Protein AF-A0A7R9PRY3-F1 (afdb_monomer)

Secondary structure (DSSP, 8-state):
-HHHHHHHHHHHHHHHHHHHHH-----SSHHHHHHHHHHHHHHHHHHHHHHHHHHHHHHHHHHHHHSTTSS-GGGHHHHHHHHHHHHHHHHHHHHHHHHHHHHHHHHHHHHHHT-

Radius of gyration: 18.92 Å; Cα contacts (8 Å, |Δi|>4): 71; chains: 1; bounding box: 45×16×59 Å

InterPro domains:
  IPR051336 Rho GTPase-activating Guanine Nucleotide Exchange Factors [PTHR22826] (2-114)

Nearest PDB structures (foldseek):
  3uun-assembly3_B  TM=9.173E-01  e=3.107E-03  Homo sapiens
  1s35-assembly1_A  TM=8.195E-01  e=9.743E-03  Homo sapiens
  3edv-assembly1_A  TM=8.671E-01  e=1.429E-01  Homo sapiens
  2b5u-assembly2_C  TM=3.749E-01  e=1.183E+00  Escherichia coli
  7nsu-assembly1_D  TM=3.381E-01  e=4.663E+00  Escherichia coli

pLDDT: mean 93.91, std 9.51, range [55.0, 98.81]

Mean predicted aligned error: 4.12 Å

Foldseek 3Di:
DLVVLLVVLVVVLVVLVVVLVVLDDQDQALVVLVVSLVVLVVSVVVLVVSLVSLVVSLVVLVVQLVDPPDPDNVPSVVSNVVSVVSSVVSVVSSVVSNVSSVVSSVVNVVVVVVD

Organism: Timema genevievae (NCBI:txid629358)

Structure (mmCIF, N/CA/C/O backbone):
data_AF-A0A7R9PRY3-F1
#
_entry.id   AF-A0A7R9PRY3-F1
#
loop_
_atom_site.group_PDB
_atom_site.id
_atom_site.type_symbol
_atom_site.label_atom_id
_atom_site.label_alt_id
_atom_site.label_comp_id
_atom_site.label_asym_id
_atom_site.label_entity_id
_atom_site.label_seq_id
_atom_site.pdbx_PDB_ins_code
_atom_site.Cartn_x
_atom_site.Cartn_y
_atom_site.Cartn_z
_atom_site.occupancy
_atom_site.B_iso_or_equiv
_atom_site.auth_seq_id
_atom_site.auth_comp_id
_atom_site.auth_asym_id
_atom_site.auth_atom_id
_atom_site.pdbx_PDB_model_num
ATOM 1 N N . MET A 1 1 ? 12.110 8.816 -18.225 1.00 80.81 1 MET A N 1
ATOM 2 C CA . MET A 1 1 ? 13.146 7.877 -18.742 1.00 80.81 1 MET A CA 1
ATOM 3 C C . MET A 1 1 ? 13.167 6.753 -17.744 1.00 80.81 1 MET A C 1
ATOM 5 O O . MET A 1 1 ? 13.323 7.074 -16.576 1.00 80.81 1 MET A O 1
ATOM 9 N N . PHE A 1 2 ? 13.046 5.497 -18.187 1.00 90.19 2 PHE A N 1
ATOM 10 C CA . PHE A 1 2 ? 12.852 4.326 -17.319 1.00 90.19 2 PHE A CA 1
ATOM 11 C C . PHE A 1 2 ? 13.677 4.353 -16.020 1.00 90.19 2 PHE A C 1
ATOM 13 O O . PHE A 1 2 ? 13.136 4.139 -14.945 1.00 90.19 2 PHE A O 1
ATOM 20 N N . GLU A 1 3 ? 14.969 4.690 -16.106 1.00 91.62 3 GLU A N 1
ATOM 21 C CA . GLU A 1 3 ? 15.857 4.785 -14.940 1.00 91.62 3 GLU A CA 1
ATOM 22 C C . GLU A 1 3 ? 15.407 5.802 -13.885 1.00 91.62 3 GLU A C 1
ATOM 24 O O . GLU A 1 3 ? 15.478 5.532 -12.689 1.00 91.62 3 GLU A O 1
ATOM 29 N N . GLN A 1 4 ? 14.992 6.988 -14.327 1.00 93.75 4 GLN A N 1
ATOM 30 C CA . GLN A 1 4 ? 14.534 8.049 -13.436 1.00 93.75 4 GLN A CA 1
ATOM 31 C C . GLN A 1 4 ? 13.199 7.659 -12.804 1.00 93.75 4 GLN A C 1
ATOM 33 O O . GLN A 1 4 ? 13.050 7.751 -11.591 1.00 93.75 4 GLN A O 1
ATOM 38 N N . ASP A 1 5 ? 12.278 7.144 -13.620 1.00 96.19 5 ASP A N 1
ATOM 39 C CA . ASP A 1 5 ? 10.949 6.731 -13.171 1.00 96.19 5 ASP A CA 1
ATOM 40 C C . ASP A 1 5 ? 11.051 5.577 -12.151 1.00 96.19 5 ASP A C 1
ATOM 42 O O . ASP A 1 5 ? 10.346 5.571 -11.142 1.00 96.19 5 ASP A O 1
ATOM 46 N N . PHE A 1 6 ? 11.996 4.649 -12.357 1.00 96.56 6 PHE A N 1
ATOM 47 C CA . PHE A 1 6 ? 12.323 3.587 -11.404 1.00 96.56 6 PHE A CA 1
ATOM 48 C C . PHE A 1 6 ? 12.832 4.147 -10.072 1.00 96.56 6 PHE A C 1
ATOM 50 O O . PHE A 1 6 ? 12.320 3.765 -9.024 1.00 96.56 6 PHE A O 1
ATOM 57 N N . LYS A 1 7 ? 13.820 5.051 -10.097 1.00 97.38 7 LYS A N 1
ATOM 58 C CA . LYS A 1 7 ? 14.396 5.634 -8.871 1.00 97.38 7 LYS A CA 1
ATOM 59 C C . LYS A 1 7 ? 13.360 6.412 -8.067 1.00 97.38 7 LYS A C 1
ATOM 61 O O . LYS A 1 7 ? 13.332 6.306 -6.842 1.00 97.38 7 LYS A O 1
ATOM 66 N N . ASP A 1 8 ? 12.500 7.157 -8.754 1.00 98.25 8 ASP A N 1
ATOM 67 C CA . ASP A 1 8 ? 11.432 7.920 -8.116 1.00 98.25 8 ASP A CA 1
ATOM 68 C C . ASP A 1 8 ? 10.412 6.980 -7.449 1.00 98.25 8 ASP A C 1
ATOM 70 O O . ASP A 1 8 ? 10.041 7.191 -6.294 1.00 98.25 8 ASP A O 1
ATOM 74 N N . LEU A 1 9 ? 10.002 5.902 -8.128 1.00 98.50 9 LEU A N 1
ATOM 75 C CA . LEU A 1 9 ? 9.103 4.891 -7.561 1.00 98.50 9 LEU A CA 1
ATOM 76 C C . LEU A 1 9 ? 9.727 4.108 -6.402 1.00 98.50 9 LEU A C 1
ATOM 78 O O . LEU A 1 9 ? 9.057 3.889 -5.397 1.00 98.50 9 LEU A O 1
ATOM 82 N N . GLN A 1 10 ? 10.996 3.713 -6.515 1.00 98.50 10 GLN A N 1
ATOM 83 C CA . GLN A 1 10 ? 11.715 3.003 -5.456 1.00 98.50 10 GLN A CA 1
ATOM 84 C C . GLN A 1 10 ? 11.758 3.848 -4.174 1.00 98.50 10 GLN A C 1
ATOM 86 O O . GLN A 1 10 ? 11.362 3.377 -3.110 1.00 98.50 10 GLN A O 1
ATOM 91 N N . SER A 1 11 ? 12.133 5.126 -4.295 1.00 98.62 11 SER A N 1
ATOM 92 C CA . SER A 1 11 ? 12.143 6.077 -3.177 1.00 98.62 11 SER A CA 1
ATOM 93 C C . SER A 1 11 ? 10.751 6.261 -2.555 1.00 98.62 11 SER A C 1
ATOM 95 O O . SER A 1 11 ? 10.599 6.240 -1.329 1.00 98.62 11 SER A O 1
ATOM 97 N N . ASN A 1 12 ? 9.711 6.388 -3.388 1.00 98.69 12 ASN A N 1
ATOM 98 C CA . ASN A 1 12 ? 8.332 6.487 -2.911 1.00 98.69 12 ASN A CA 1
ATOM 99 C C . ASN A 1 12 ? 7.910 5.227 -2.147 1.00 98.69 12 ASN A C 1
ATOM 101 O O . ASN A 1 12 ? 7.356 5.336 -1.054 1.00 98.69 12 ASN A O 1
ATOM 105 N N . PHE A 1 13 ? 8.200 4.035 -2.674 1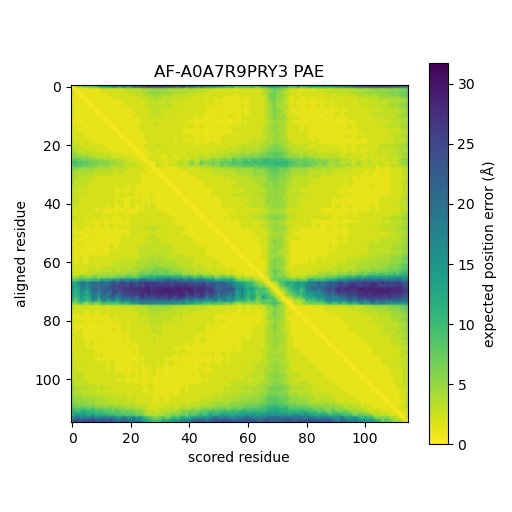.00 98.81 13 PHE A N 1
ATOM 106 C CA . PHE A 1 13 ? 7.872 2.784 -1.996 1.00 98.81 13 PHE A CA 1
ATOM 107 C C . PHE A 1 13 ? 8.625 2.608 -0.682 1.00 98.81 13 PHE A C 1
ATOM 109 O O . PH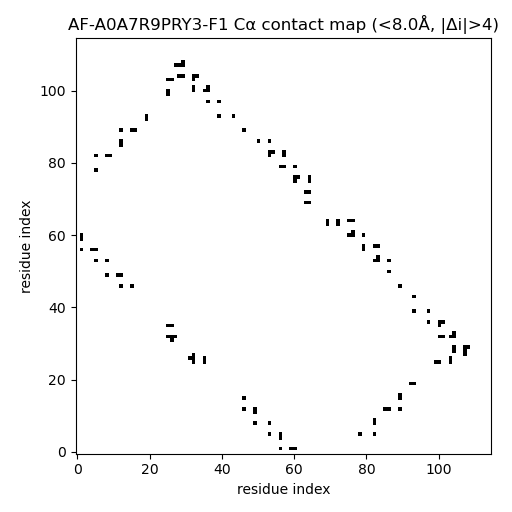E A 1 13 ? 8.005 2.186 0.293 1.00 98.81 13 PHE A O 1
ATOM 116 N N . ASP A 1 14 ? 9.904 2.968 -0.606 1.00 98.75 14 ASP A N 1
ATOM 117 C CA . ASP A 1 14 ? 10.656 2.938 0.653 1.00 98.75 14 ASP A CA 1
ATOM 118 C C . ASP A 1 14 ? 10.029 3.864 1.704 1.00 98.75 14 ASP A C 1
ATOM 120 O O . ASP A 1 14 ? 9.850 3.472 2.863 1.00 98.75 14 ASP A O 1
ATOM 124 N N . CYS A 1 15 ? 9.622 5.071 1.296 1.00 98.62 15 CYS A N 1
ATOM 125 C CA . CYS A 1 15 ? 8.909 6.007 2.160 1.00 98.62 15 CYS A CA 1
ATOM 126 C C . CYS A 1 15 ? 7.568 5.423 2.632 1.00 98.62 15 CYS A C 1
ATOM 128 O O . CYS A 1 15 ? 7.310 5.368 3.836 1.00 98.62 15 CYS A O 1
ATOM 130 N N . HIS A 1 16 ? 6.750 4.903 1.712 1.00 98.75 16 HIS A N 1
ATOM 131 C CA . HIS A 1 16 ? 5.445 4.322 2.037 1.00 98.75 16 HIS A CA 1
ATOM 132 C C . HIS A 1 16 ? 5.566 3.111 2.962 1.00 98.75 16 HIS A C 1
ATOM 134 O O . HIS A 1 16 ? 4.804 2.984 3.924 1.00 98.75 16 HIS A O 1
ATOM 140 N N . LEU A 1 17 ? 6.539 2.233 2.702 1.00 98.62 17 LEU A N 1
ATOM 141 C CA . LEU A 1 17 ? 6.833 1.057 3.519 1.00 98.62 17 LEU A CA 1
ATOM 142 C C . LEU A 1 17 ? 7.286 1.448 4.926 1.00 98.62 17 LEU A C 1
ATOM 144 O O . LEU A 1 17 ? 6.880 0.801 5.894 1.00 98.62 17 LEU A O 1
ATOM 148 N N . LYS A 1 18 ? 8.079 2.513 5.062 1.00 98.50 18 LYS A N 1
ATOM 149 C CA . LYS A 1 18 ? 8.433 3.068 6.369 1.00 98.50 18 LYS A CA 1
ATOM 150 C C . LYS A 1 18 ? 7.197 3.611 7.088 1.00 98.50 18 LYS A C 1
ATOM 152 O O . LYS A 1 18 ? 6.926 3.194 8.212 1.00 98.50 18 LYS A O 1
ATOM 157 N N . THR A 1 19 ? 6.408 4.458 6.426 1.00 98.56 19 THR A N 1
ATOM 158 C CA . THR A 1 19 ? 5.197 5.054 7.008 1.00 98.56 19 THR A CA 1
ATOM 159 C C . THR A 1 19 ? 4.207 3.992 7.486 1.00 98.56 19 THR A C 1
ATOM 161 O O . T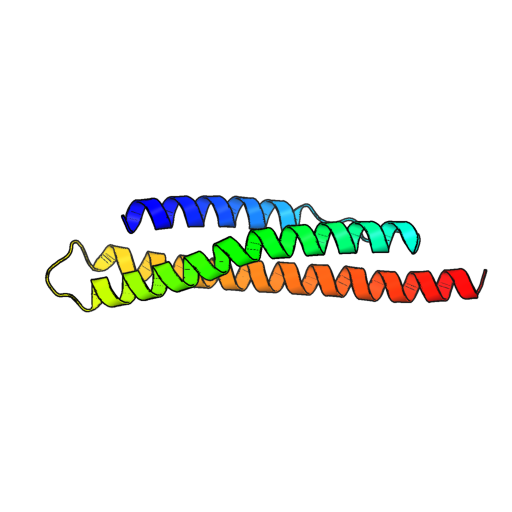HR A 1 19 ? 3.745 4.062 8.624 1.00 98.56 19 THR A O 1
ATOM 164 N N . ILE A 1 20 ? 3.911 2.965 6.680 1.00 98.38 20 ILE A N 1
ATOM 165 C CA . ILE A 1 20 ? 2.971 1.909 7.091 1.00 98.38 20 ILE A CA 1
ATOM 166 C C . ILE A 1 20 ? 3.504 1.066 8.256 1.00 98.38 20 ILE A C 1
ATOM 168 O O . ILE A 1 20 ? 2.712 0.587 9.065 1.00 98.38 20 ILE A O 1
ATOM 172 N N . CYS A 1 21 ? 4.826 0.893 8.379 1.00 96.94 21 CYS A N 1
ATOM 173 C CA . CYS A 1 21 ? 5.423 0.212 9.532 1.00 96.94 21 CYS A CA 1
ATOM 174 C C . CYS A 1 21 ? 5.305 1.037 10.822 1.00 96.94 21 CYS A C 1
ATOM 176 O O . CYS A 1 21 ? 5.193 0.462 11.902 1.00 96.94 21 CYS A O 1
ATOM 178 N N . GLU A 1 22 ? 5.310 2.365 10.718 1.00 97.69 22 GLU A N 1
ATOM 179 C CA . GLU A 1 22 ? 5.170 3.283 11.855 1.00 97.69 22 GLU A CA 1
ATOM 180 C C . GLU A 1 22 ? 3.700 3.460 12.292 1.00 97.69 22 GLU A C 1
ATOM 182 O O . GLU A 1 22 ? 3.429 3.812 13.443 1.00 97.69 22 GLU A O 1
ATOM 187 N N . MET A 1 23 ? 2.733 3.144 11.422 1.00 96.88 23 MET A N 1
ATOM 188 C CA . MET A 1 23 ? 1.296 3.135 11.728 1.00 96.88 23 MET A CA 1
ATOM 189 C C . MET A 1 23 ? 0.906 1.971 12.660 1.00 96.88 23 MET A C 1
ATOM 191 O O . MET A 1 23 ? 0.308 0.986 12.231 1.00 96.88 23 MET A O 1
ATOM 195 N N . THR A 1 24 ? 1.203 2.087 13.953 1.00 96.31 24 THR A N 1
ATOM 196 C CA . THR A 1 24 ? 1.019 1.001 14.941 1.00 96.31 24 THR A CA 1
ATOM 197 C C . THR A 1 24 ? -0.224 1.139 15.827 1.00 96.31 24 THR A C 1
ATOM 199 O O . THR A 1 24 ? -0.713 0.149 16.365 1.00 96.31 24 THR A O 1
ATOM 202 N N . GLU A 1 25 ? -0.791 2.338 15.957 1.00 97.44 25 GLU A N 1
ATOM 203 C CA . GLU A 1 25 ? -1.923 2.598 16.856 1.00 97.44 25 GLU A CA 1
ATOM 204 C C . GLU A 1 25 ? -3.209 1.874 16.420 1.00 97.44 25 GLU A C 1
ATOM 206 O O . GLU A 1 25 ? -3.575 1.923 15.255 1.00 97.44 25 GLU A O 1
ATOM 211 N N . VAL A 1 26 ? -3.953 1.231 17.319 1.00 93.75 26 VAL A N 1
ATOM 212 C CA . VAL A 1 26 ? -5.239 0.578 16.976 1.00 93.75 26 VAL A CA 1
ATOM 213 C C . VAL A 1 26 ? -6.478 1.341 17.454 1.00 93.75 26 VAL A C 1
ATOM 215 O O . VAL A 1 26 ? -7.515 1.227 16.810 1.00 93.75 26 VAL A O 1
ATOM 218 N N . GLY A 1 27 ? -6.350 2.186 18.486 1.00 94.44 27 GLY A N 1
ATOM 219 C CA . GLY A 1 27 ? -7.426 3.009 19.054 1.00 94.44 27 GLY A CA 1
ATOM 220 C C . GLY A 1 27 ? -8.268 2.293 20.123 1.00 94.44 27 GLY A C 1
ATOM 221 O O . GLY A 1 27 ? -8.551 1.102 20.024 1.00 94.44 27 GLY A O 1
ATOM 222 N N . GLU A 1 28 ? -8.688 3.033 21.156 1.00 94.44 28 GLU A N 1
ATOM 223 C CA . GLU A 1 28 ? -9.430 2.494 22.319 1.00 94.44 28 GLU A CA 1
ATOM 224 C C . GLU A 1 28 ? -10.907 2.926 22.384 1.00 94.44 28 GLU A C 1
ATOM 226 O O . GLU A 1 28 ? -11.626 2.585 23.318 1.00 94.44 28 GLU A O 1
ATOM 231 N N . THR A 1 29 ? -11.375 3.690 21.397 1.00 96.50 29 THR A N 1
ATOM 232 C CA . THR A 1 29 ? -12.770 4.147 21.282 1.00 96.50 29 THR A CA 1
ATOM 233 C C . THR A 1 29 ? -13.220 4.048 19.835 1.00 96.50 29 THR A C 1
ATOM 235 O O . THR A 1 29 ? -12.390 4.207 18.933 1.00 96.50 29 THR A O 1
ATOM 238 N N . VAL A 1 30 ? -14.520 3.856 19.579 1.00 97.44 30 VAL A N 1
ATOM 239 C CA . VAL A 1 30 ? -15.039 3.767 18.198 1.00 97.44 30 VAL A CA 1
ATOM 240 C C . VAL A 1 30 ? -14.649 5.007 17.387 1.00 97.44 30 VAL A C 1
ATOM 242 O O . VAL A 1 30 ? -14.135 4.887 16.275 1.00 97.44 30 VAL A O 1
ATOM 245 N N . ALA A 1 31 ? -14.767 6.196 17.985 1.00 97.56 31 ALA A N 1
ATOM 246 C CA . ALA A 1 31 ? -14.396 7.458 17.345 1.00 97.56 31 ALA A CA 1
ATOM 247 C C . ALA A 1 31 ? -12.906 7.536 16.951 1.00 97.56 31 ALA A C 1
ATOM 249 O O . ALA A 1 31 ? -12.570 8.077 15.886 1.00 97.56 31 ALA A O 1
ATOM 250 N N . ARG A 1 32 ? -11.993 6.997 17.778 1.00 97.62 32 ARG A N 1
ATOM 251 C CA . ARG A 1 32 ? -10.564 6.974 17.435 1.00 97.62 32 ARG A CA 1
ATOM 252 C C . ARG A 1 32 ? -10.286 5.984 16.311 1.00 97.62 32 ARG A C 1
ATOM 254 O O . ARG A 1 32 ? -9.612 6.368 15.355 1.00 97.62 32 ARG A O 1
ATOM 261 N N . VAL A 1 33 ? -10.846 4.772 16.370 1.00 98.19 33 VAL A N 1
ATOM 262 C CA . VAL A 1 33 ? -10.660 3.775 15.300 1.00 98.19 33 VAL A CA 1
ATOM 263 C C . VAL A 1 33 ? -11.227 4.277 13.968 1.00 98.19 33 VAL A C 1
ATOM 265 O O . VAL A 1 33 ? -10.586 4.127 12.930 1.00 98.19 33 VAL A O 1
ATOM 268 N N . ASP A 1 34 ? -12.371 4.966 13.982 1.00 98.38 34 ASP A N 1
ATOM 269 C CA . ASP A 1 34 ? -12.945 5.596 12.786 1.00 98.38 34 ASP A CA 1
ATOM 270 C C . ASP A 1 34 ? -12.020 6.651 12.173 1.00 98.38 34 ASP A C 1
ATOM 272 O O . ASP A 1 34 ? -11.930 6.780 10.949 1.00 98.38 34 ASP A O 1
ATOM 276 N N . THR A 1 35 ? -11.316 7.409 13.012 1.00 98.50 35 THR A N 1
ATOM 277 C CA . THR A 1 35 ? -10.326 8.389 12.555 1.00 98.50 35 THR A CA 1
ATOM 278 C C . THR A 1 35 ? -9.130 7.697 11.908 1.00 98.50 35 THR A C 1
ATOM 280 O O . THR A 1 35 ? -8.787 8.030 10.773 1.00 98.50 35 THR A O 1
ATOM 283 N N . LEU A 1 36 ? -8.582 6.670 12.562 1.00 98.56 36 LEU A N 1
ATOM 284 C CA . LEU A 1 36 ? -7.484 5.860 12.027 1.00 98.56 36 LEU A CA 1
ATOM 285 C C . LEU A 1 36 ? -7.861 5.193 10.695 1.00 98.56 36 LEU A C 1
ATOM 287 O O . LEU A 1 36 ? -7.062 5.173 9.765 1.00 98.56 36 LEU A O 1
ATOM 291 N N . LEU A 1 37 ? -9.094 4.698 10.548 1.00 98.56 37 LEU A N 1
ATOM 292 C CA . LEU A 1 37 ? -9.581 4.122 9.289 1.00 98.56 37 LEU A CA 1
ATOM 293 C C . LEU A 1 37 ? -9.683 5.159 8.165 1.00 98.56 37 LEU A C 1
ATOM 295 O O . LEU A 1 37 ? -9.413 4.829 7.009 1.00 98.56 37 LEU A O 1
ATOM 299 N N . ARG A 1 38 ? -10.072 6.404 8.466 1.00 98.50 38 ARG A N 1
ATOM 300 C CA . ARG A 1 38 ? -10.081 7.487 7.467 1.00 98.50 38 ARG A CA 1
ATOM 301 C C . ARG A 1 38 ? -8.666 7.846 7.021 1.00 98.50 38 ARG A C 1
ATOM 303 O O . ARG A 1 38 ? -8.434 7.946 5.817 1.00 98.50 38 ARG A O 1
ATOM 310 N N . GLU A 1 39 ? -7.739 7.990 7.965 1.00 98.25 39 GLU A N 1
ATOM 311 C CA . GLU A 1 39 ? -6.315 8.229 7.691 1.00 98.25 39 GLU A CA 1
ATOM 312 C C . GLU A 1 39 ? -5.719 7.086 6.854 1.00 98.25 39 GLU A C 1
ATOM 314 O O . GLU A 1 39 ? -5.108 7.328 5.814 1.00 98.25 39 GLU A O 1
ATOM 319 N N . MET A 1 40 ? -6.000 5.835 7.233 1.00 98.31 40 MET A N 1
ATOM 320 C CA . MET A 1 40 ? -5.565 4.637 6.513 1.00 98.31 40 MET A CA 1
ATOM 321 C C . MET A 1 40 ? -6.088 4.609 5.071 1.00 98.31 40 MET A C 1
ATOM 323 O O . MET A 1 40 ? -5.325 4.355 4.142 1.00 98.31 40 MET A O 1
ATOM 327 N N . LYS A 1 41 ? -7.373 4.925 4.851 1.00 98.31 41 LYS A N 1
ATOM 328 C CA . LYS A 1 41 ? -7.963 5.009 3.502 1.00 98.31 41 LYS A CA 1
ATOM 329 C C . LYS A 1 41 ? -7.339 6.122 2.662 1.00 98.31 41 LYS A C 1
ATOM 331 O O . LYS A 1 41 ? -7.178 5.952 1.455 1.00 98.31 41 LYS A O 1
ATOM 336 N N . ALA A 1 42 ? -7.020 7.266 3.265 1.00 98.31 42 ALA A N 1
ATOM 337 C CA . ALA A 1 42 ? -6.330 8.345 2.563 1.00 98.31 42 ALA A CA 1
ATOM 338 C C . ALA A 1 42 ? -4.926 7.898 2.130 1.00 98.31 42 ALA A C 1
ATOM 340 O O . ALA A 1 42 ? -4.554 8.079 0.972 1.00 98.31 42 ALA A O 1
ATOM 341 N N . PHE A 1 43 ? -4.196 7.228 3.021 1.00 98.56 43 PHE A N 1
ATOM 342 C CA . PHE A 1 43 ? -2.868 6.703 2.726 1.00 98.56 43 PHE A CA 1
ATOM 343 C C . PHE A 1 43 ? -2.883 5.597 1.655 1.00 98.56 43 PHE A C 1
ATOM 345 O O . PHE A 1 43 ? -2.067 5.624 0.736 1.00 98.56 43 PHE A O 1
ATOM 352 N N . GLN A 1 44 ? -3.867 4.689 1.686 1.00 98.50 44 GLN A N 1
ATOM 353 C CA . GLN A 1 44 ? -4.072 3.682 0.633 1.00 98.50 44 GLN A CA 1
ATOM 354 C C . GLN A 1 44 ? -4.248 4.307 -0.754 1.00 98.50 44 GLN A C 1
ATOM 356 O O . GLN A 1 44 ? -3.718 3.778 -1.726 1.00 98.50 44 GLN A O 1
ATOM 361 N N . LYS A 1 45 ? -4.965 5.435 -0.863 1.00 98.12 45 LYS A N 1
ATOM 362 C CA . LYS A 1 45 ? -5.144 6.134 -2.147 1.00 98.12 45 LYS A CA 1
ATOM 363 C C . LYS A 1 45 ? -3.829 6.687 -2.689 1.00 98.12 45 LYS A C 1
ATOM 365 O O . LYS A 1 45 ? -3.593 6.587 -3.888 1.00 98.12 45 LYS A O 1
ATOM 370 N N . ILE A 1 46 ? -2.987 7.239 -1.814 1.00 97.69 46 ILE A N 1
ATOM 371 C CA . ILE A 1 46 ? -1.656 7.737 -2.188 1.00 97.69 46 ILE A CA 1
ATOM 372 C C . ILE A 1 46 ? -0.804 6.571 -2.697 1.00 97.69 46 ILE A C 1
ATOM 374 O O . ILE A 1 46 ? -0.303 6.622 -3.816 1.00 97.69 46 ILE A O 1
ATOM 378 N N . CYS A 1 47 ? -0.725 5.486 -1.922 1.00 98.56 47 CYS A N 1
ATOM 379 C CA . CYS A 1 47 ? 0.048 4.301 -2.291 1.00 98.56 47 CYS A CA 1
ATOM 380 C C . CYS A 1 47 ? -0.441 3.668 -3.598 1.00 98.56 47 CYS A C 1
ATOM 382 O O . CYS A 1 47 ? 0.373 3.257 -4.418 1.00 98.56 47 CYS A O 1
ATOM 384 N N . LYS A 1 48 ? -1.763 3.605 -3.812 1.00 98.25 48 LYS A N 1
ATOM 385 C CA . LYS A 1 48 ? -2.346 3.030 -5.028 1.00 98.25 48 LYS A CA 1
ATOM 386 C C . LYS A 1 48 ? -1.864 3.747 -6.289 1.00 98.25 48 LYS A C 1
ATOM 388 O O . LYS A 1 48 ? -1.560 3.077 -7.264 1.00 98.25 48 LYS A O 1
ATOM 393 N N . SER A 1 49 ? -1.742 5.075 -6.258 1.00 98.06 49 SER A N 1
ATOM 394 C CA . SER A 1 49 ? -1.236 5.825 -7.412 1.00 98.06 49 SER A CA 1
ATOM 395 C C . SER A 1 49 ? 0.192 5.422 -7.793 1.00 98.06 49 SER A C 1
ATOM 397 O O . SER A 1 49 ? 0.510 5.383 -8.978 1.00 98.06 49 SER A O 1
ATOM 399 N N . ASP A 1 50 ? 1.056 5.141 -6.813 1.00 98.56 50 ASP A N 1
ATOM 400 C CA . ASP A 1 50 ? 2.425 4.685 -7.076 1.00 98.56 50 ASP A CA 1
ATOM 401 C C . ASP A 1 50 ? 2.477 3.205 -7.485 1.00 98.56 50 ASP A C 1
ATOM 403 O O . ASP A 1 50 ? 3.291 2.850 -8.332 1.00 98.56 50 ASP A O 1
ATOM 407 N N . ILE A 1 51 ? 1.594 2.354 -6.944 1.00 98.69 51 ILE A N 1
ATOM 408 C CA . ILE A 1 51 ? 1.455 0.950 -7.372 1.00 98.69 51 ILE A CA 1
ATOM 409 C C . ILE A 1 51 ? 1.029 0.880 -8.842 1.00 98.69 51 ILE A C 1
ATOM 411 O O . ILE A 1 51 ? 1.705 0.231 -9.635 1.00 98.69 51 ILE A O 1
ATOM 415 N N . ASP A 1 52 ? -0.022 1.608 -9.224 1.00 98.44 52 ASP A N 1
ATOM 416 C CA . ASP A 1 52 ? -0.518 1.633 -10.604 1.00 98.44 52 ASP A CA 1
ATOM 417 C C . ASP A 1 52 ? 0.585 2.144 -11.563 1.00 98.44 52 ASP A C 1
ATOM 419 O O . ASP A 1 52 ? 0.835 1.565 -12.621 1.00 98.44 52 ASP A O 1
ATOM 423 N N . ARG A 1 53 ? 1.345 3.174 -11.153 1.00 98.19 53 ARG A N 1
ATOM 424 C CA . ARG A 1 53 ? 2.492 3.685 -11.925 1.00 98.19 53 ARG A CA 1
ATOM 425 C C . ARG A 1 53 ? 3.638 2.669 -12.033 1.00 98.19 53 ARG A C 1
ATOM 427 O O . ARG A 1 53 ? 4.323 2.625 -13.056 1.00 98.19 53 ARG A O 1
ATOM 434 N N . ALA A 1 54 ? 3.874 1.860 -11.002 1.00 98.56 54 ALA A N 1
ATOM 435 C CA . ALA A 1 54 ? 4.875 0.799 -11.048 1.00 98.56 54 ALA A CA 1
ATOM 436 C C . ALA A 1 54 ? 4.477 -0.321 -12.015 1.00 98.56 54 ALA 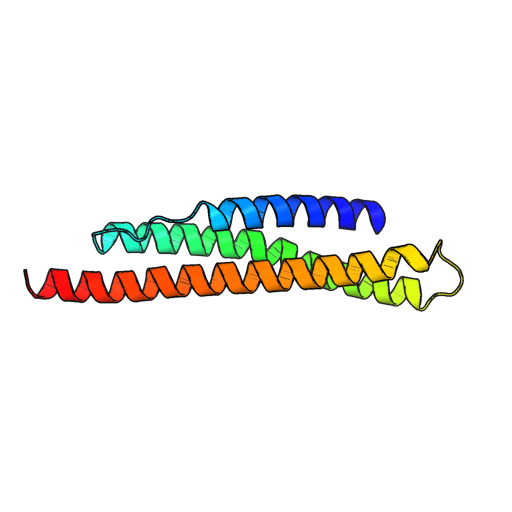A C 1
ATOM 438 O O . ALA A 1 54 ? 5.332 -0.787 -12.767 1.00 98.56 54 ALA A O 1
ATOM 439 N N . GLU A 1 55 ? 3.200 -0.705 -12.058 1.00 98.25 55 GLU A N 1
ATOM 440 C CA . GLU A 1 55 ? 2.676 -1.676 -13.028 1.00 98.25 55 GLU A CA 1
ATOM 441 C C . GLU A 1 55 ? 2.904 -1.200 -14.474 1.00 98.25 55 GLU A C 1
ATOM 443 O O . GLU A 1 55 ? 3.446 -1.942 -15.299 1.00 98.25 55 GLU A O 1
ATOM 448 N N . GLU A 1 56 ? 2.594 0.066 -14.772 1.00 98.19 56 GLU A N 1
ATOM 449 C CA . GLU A 1 56 ? 2.852 0.676 -16.086 1.00 98.19 56 GLU A CA 1
ATOM 450 C C . GLU A 1 56 ? 4.349 0.688 -16.447 1.00 98.19 56 GLU A C 1
ATOM 452 O O . GLU A 1 56 ? 4.744 0.378 -17.582 1.00 98.19 56 GLU A O 1
ATOM 457 N N . LEU A 1 57 ? 5.213 1.018 -15.481 1.00 97.25 57 LEU A N 1
ATOM 458 C CA . LEU A 1 57 ? 6.657 1.041 -15.697 1.00 97.25 57 LEU A CA 1
ATOM 459 C C . LEU A 1 57 ? 7.227 -0.370 -15.903 1.00 97.25 57 LEU A C 1
ATOM 461 O O . LEU A 1 57 ? 8.131 -0.545 -16.722 1.00 97.25 57 LEU A O 1
ATOM 465 N N . ILE A 1 58 ? 6.687 -1.384 -15.223 1.00 97.06 58 ILE A N 1
ATOM 466 C CA . ILE A 1 58 ? 7.052 -2.792 -15.431 1.00 97.06 58 ILE A CA 1
ATOM 467 C C . ILE A 1 58 ? 6.711 -3.223 -16.859 1.00 97.06 58 ILE A C 1
ATOM 469 O O . ILE A 1 58 ? 7.570 -3.792 -17.536 1.00 97.06 58 ILE A O 1
ATOM 473 N N . VAL A 1 59 ? 5.514 -2.895 -17.358 1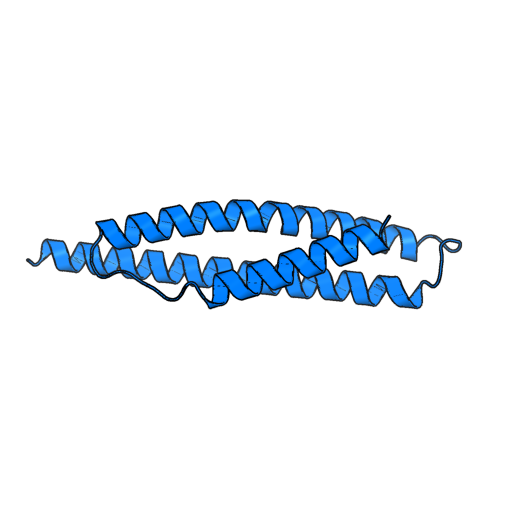.00 96.12 59 VAL A N 1
ATOM 474 C CA . VAL A 1 59 ? 5.128 -3.164 -18.757 1.00 96.12 59 VAL A CA 1
ATOM 475 C C . VAL A 1 59 ? 6.090 -2.474 -19.727 1.00 96.12 59 VAL A C 1
ATOM 477 O O . VAL A 1 59 ? 6.571 -3.093 -20.679 1.00 96.12 59 VAL A O 1
ATOM 480 N N . THR A 1 60 ? 6.438 -1.215 -19.458 1.00 93.62 60 THR A N 1
ATOM 481 C CA . THR A 1 60 ? 7.429 -0.470 -20.252 1.00 93.62 60 THR A CA 1
ATOM 482 C C . THR A 1 60 ? 8.795 -1.168 -20.238 1.00 93.62 60 THR A C 1
ATOM 484 O O . THR A 1 60 ? 9.431 -1.320 -21.282 1.00 93.62 60 THR A O 1
ATOM 487 N N . GLY A 1 61 ? 9.245 -1.653 -19.079 1.00 92.88 61 GLY A N 1
ATOM 488 C CA . GLY A 1 61 ? 10.488 -2.414 -18.943 1.00 92.88 61 GLY A CA 1
ATOM 489 C C . GLY A 1 61 ? 10.485 -3.717 -19.745 1.00 92.88 61 GLY A C 1
ATOM 490 O O . GLY A 1 61 ? 11.455 -4.017 -20.439 1.00 92.88 61 GLY A O 1
ATOM 491 N N . GLN A 1 62 ? 9.375 -4.458 -19.740 1.00 91.81 62 GLN A N 1
ATOM 492 C CA . GLN A 1 62 ? 9.211 -5.681 -20.539 1.00 91.81 62 GLN A CA 1
ATOM 493 C C . GLN A 1 62 ? 9.275 -5.406 -22.051 1.00 91.81 62 GLN A C 1
ATOM 495 O O . GLN A 1 62 ? 9.871 -6.179 -22.810 1.00 91.81 62 GLN A O 1
ATOM 500 N N . GLN A 1 63 ? 8.708 -4.284 -22.504 1.00 90.94 63 GLN A N 1
ATOM 501 C CA . GLN A 1 63 ? 8.809 -3.849 -23.900 1.00 90.94 63 GLN A CA 1
ATOM 502 C C . GLN A 1 63 ? 10.256 -3.509 -24.280 1.00 90.94 63 GLN A C 1
ATOM 504 O O . GLN A 1 63 ? 10.726 -3.942 -25.334 1.00 90.94 63 GLN A O 1
ATOM 509 N N . LEU A 1 64 ? 10.984 -2.805 -23.404 1.00 88.44 64 LEU A N 1
ATOM 510 C CA . LEU A 1 64 ? 12.403 -2.498 -23.606 1.00 88.44 64 LEU A CA 1
ATOM 511 C C . LEU A 1 64 ? 13.245 -3.774 -23.716 1.00 88.44 64 LEU A C 1
ATOM 513 O O . LEU A 1 64 ? 14.050 -3.885 -24.640 1.00 88.44 64 LEU A O 1
ATOM 517 N N . LEU A 1 65 ? 13.004 -4.760 -22.848 1.00 87.12 65 LEU A N 1
ATOM 518 C CA . LEU A 1 65 ? 13.676 -6.064 -22.893 1.00 87.12 65 LEU A CA 1
ATOM 519 C C . LEU A 1 65 ? 13.412 -6.835 -24.196 1.00 87.12 65 LEU A C 1
ATOM 521 O O . LEU A 1 65 ? 14.281 -7.553 -24.688 1.00 87.12 65 LEU A O 1
ATOM 525 N N . SER A 1 66 ? 12.221 -6.667 -24.773 1.00 83.38 66 SER A N 1
ATOM 526 C CA . SER A 1 66 ? 11.832 -7.292 -26.044 1.00 83.38 66 SER A CA 1
ATOM 527 C C . SER A 1 66 ? 12.454 -6.592 -27.263 1.00 83.38 66 SER A C 1
ATOM 529 O O . SER A 1 66 ? 12.595 -7.192 -28.332 1.00 83.38 66 SER A O 1
ATOM 531 N N . SER A 1 67 ? 12.858 -5.328 -27.117 1.00 76.25 67 SER A N 1
ATOM 532 C CA . SER A 1 67 ? 13.493 -4.535 -28.170 1.00 76.25 67 SER A CA 1
ATOM 533 C C . SER A 1 67 ? 15.023 -4.693 -28.142 1.00 76.25 67 SER A C 1
ATOM 535 O O . SER A 1 67 ? 15.706 -4.190 -27.257 1.00 76.25 67 SER A O 1
ATOM 537 N N . ARG A 1 68 ? 15.605 -5.378 -29.137 1.00 60.84 68 ARG A N 1
ATOM 538 C CA . ARG A 1 68 ? 17.050 -5.722 -29.218 1.00 60.84 68 ARG A CA 1
ATOM 539 C C . ARG A 1 68 ? 18.042 -4.534 -29.268 1.00 60.84 68 ARG A C 1
ATOM 541 O O . ARG A 1 68 ? 19.230 -4.760 -29.488 1.00 60.84 68 ARG A O 1
ATOM 548 N N . HIS A 1 69 ? 17.601 -3.284 -29.116 1.00 62.97 69 HIS A N 1
ATOM 549 C CA . HIS A 1 69 ? 18.384 -2.092 -29.476 1.00 62.97 69 HIS A CA 1
ATOM 550 C C . HIS A 1 69 ? 18.528 -1.020 -28.380 1.00 62.97 69 HIS A C 1
ATOM 552 O O . HIS A 1 69 ? 19.140 0.014 -28.645 1.00 62.97 69 HIS A O 1
ATOM 558 N N . HIS A 1 70 ? 18.031 -1.236 -27.156 1.00 55.00 70 HIS A N 1
ATOM 559 C CA . HIS A 1 70 ? 18.002 -0.186 -26.127 1.00 55.00 70 HIS A CA 1
ATOM 560 C C . HIS A 1 70 ? 18.723 -0.584 -24.827 1.00 55.00 70 HIS A C 1
ATOM 562 O O . HIS A 1 70 ? 18.109 -1.067 -23.884 1.00 55.00 70 HIS A O 1
ATOM 568 N N . GLY A 1 71 ? 20.030 -0.299 -24.756 1.00 59.53 71 GLY A N 1
ATOM 569 C CA . GLY A 1 71 ? 20.802 -0.270 -23.502 1.00 59.53 71 GLY A CA 1
ATOM 570 C C . GLY A 1 71 ? 21.112 -1.640 -22.874 1.00 59.53 71 GLY A C 1
ATOM 571 O O . GLY A 1 71 ? 20.729 -2.670 -23.424 1.00 59.53 71 GLY A O 1
ATOM 572 N N . PRO A 1 72 ? 21.863 -1.684 -21.753 1.00 62.16 72 PRO A N 1
ATOM 573 C CA . PRO A 1 72 ? 22.240 -2.940 -21.108 1.00 62.16 72 PRO A CA 1
ATOM 574 C C . PRO A 1 72 ? 21.000 -3.616 -20.509 1.00 62.16 72 PRO A C 1
ATOM 576 O O . PRO A 1 72 ? 20.597 -3.327 -19.385 1.00 62.16 72 PRO A O 1
ATOM 579 N N . LEU A 1 73 ? 20.401 -4.517 -21.292 1.00 62.47 73 LEU A N 1
ATOM 580 C CA . LEU A 1 73 ? 19.229 -5.341 -20.966 1.00 62.47 73 LEU A CA 1
ATOM 581 C C . LEU A 1 73 ? 19.332 -5.990 -19.575 1.00 62.47 73 LEU A C 1
ATOM 583 O O . LEU A 1 73 ? 18.332 -6.131 -18.870 1.00 62.47 73 LEU A O 1
ATOM 587 N N . ASP A 1 74 ? 20.558 -6.292 -19.150 1.00 67.75 74 ASP A N 1
ATOM 588 C CA . ASP A 1 74 ? 20.888 -6.940 -17.882 1.00 67.75 74 ASP A CA 1
ATOM 589 C C . ASP A 1 74 ? 20.483 -6.126 -16.638 1.00 67.75 74 ASP A C 1
ATOM 591 O O . ASP A 1 74 ? 20.413 -6.682 -15.543 1.00 67.75 74 ASP A O 1
ATOM 595 N N . CYS A 1 75 ? 20.191 -4.823 -16.767 1.00 82.69 75 CYS A N 1
ATOM 596 C CA . CYS A 1 75 ? 19.821 -3.974 -15.627 1.00 82.69 75 CYS A CA 1
ATOM 597 C C . CYS A 1 75 ? 18.319 -3.670 -15.510 1.00 82.69 75 CYS A C 1
ATOM 599 O O . CYS A 1 75 ? 17.892 -3.188 -14.460 1.00 82.69 75 CYS A O 1
ATOM 601 N N . VAL A 1 76 ? 17.515 -3.944 -16.545 1.00 90.56 76 VAL A N 1
ATOM 602 C CA . VAL A 1 76 ? 16.072 -3.629 -16.561 1.00 90.56 76 VAL A CA 1
ATOM 603 C C . VAL A 1 76 ? 15.268 -4.700 -15.828 1.00 90.56 76 VAL A C 1
ATOM 605 O O . VAL A 1 76 ? 14.455 -4.372 -14.966 1.00 90.56 76 VAL A O 1
ATOM 608 N N . GLN A 1 77 ? 15.531 -5.980 -1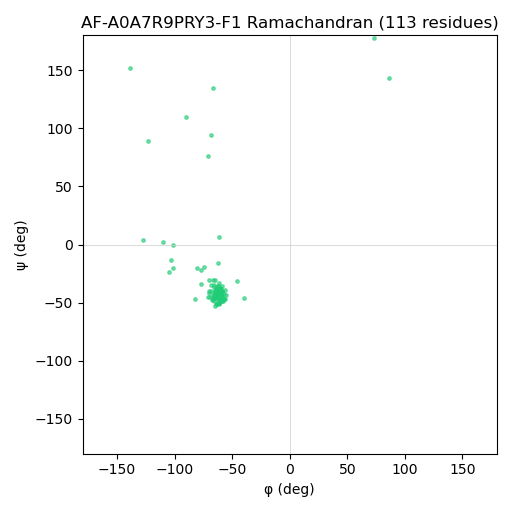6.112 1.00 92.31 77 GLN A N 1
ATOM 609 C CA . GLN A 1 77 ? 14.792 -7.088 -15.499 1.00 92.31 77 GLN A CA 1
ATOM 610 C C . GLN A 1 77 ? 14.855 -7.077 -13.958 1.00 92.31 77 GLN A C 1
ATOM 612 O O . GLN A 1 77 ? 13.793 -7.181 -13.339 1.00 92.31 77 GLN A O 1
ATOM 617 N N . PRO A 1 78 ? 16.027 -6.890 -13.308 1.00 94.62 78 PRO A N 1
ATOM 618 C CA . PRO A 1 78 ? 16.091 -6.814 -11.847 1.00 94.62 78 PRO A CA 1
ATOM 619 C C . PRO A 1 78 ? 15.235 -5.683 -11.261 1.00 94.62 78 PRO A C 1
ATOM 621 O O . PRO A 1 78 ? 14.612 -5.869 -10.221 1.00 94.62 78 PRO A O 1
ATOM 624 N N . LYS A 1 79 ? 15.150 -4.539 -11.951 1.00 95.94 79 LYS A N 1
ATOM 625 C CA . LYS A 1 79 ? 14.371 -3.370 -11.516 1.00 95.94 79 LYS A CA 1
ATOM 626 C C . LYS A 1 79 ? 12.870 -3.607 -11.598 1.00 95.94 79 LYS A C 1
ATOM 628 O O . LYS A 1 79 ? 12.146 -3.254 -10.673 1.00 95.94 79 LYS A O 1
ATOM 633 N N . CYS A 1 80 ? 12.402 -4.245 -12.671 1.00 96.69 80 CYS A N 1
ATOM 634 C CA . CYS A 1 80 ? 10.999 -4.643 -12.787 1.00 96.69 80 CYS A CA 1
ATOM 635 C C . CYS A 1 80 ? 10.608 -5.618 -11.668 1.00 96.69 80 CYS A C 1
ATOM 637 O O . CYS A 1 80 ? 9.606 -5.400 -10.991 1.00 96.69 80 CYS A O 1
ATOM 639 N N . SER A 1 81 ? 11.433 -6.643 -11.427 1.00 97.19 81 SER A N 1
ATOM 640 C CA . SER A 1 81 ? 11.213 -7.614 -10.348 1.00 97.19 81 SER A CA 1
ATOM 641 C C . SER A 1 81 ? 11.246 -6.969 -8.956 1.00 97.19 81 SER A C 1
ATOM 643 O O . SER A 1 81 ? 10.490 -7.360 -8.068 1.00 97.19 81 SER A O 1
ATOM 645 N N . GLU A 1 82 ? 12.100 -5.966 -8.749 1.00 98.12 82 GLU A N 1
ATOM 646 C CA . GLU A 1 82 ? 12.139 -5.208 -7.500 1.00 98.12 82 GLU A CA 1
ATOM 647 C C . GLU A 1 82 ? 10.855 -4.399 -7.273 1.00 98.12 82 GLU A C 1
ATOM 649 O O . GLU A 1 82 ? 10.264 -4.507 -6.196 1.00 98.12 82 GLU A O 1
ATOM 654 N N . LEU A 1 83 ? 10.383 -3.650 -8.277 1.00 98.50 83 LEU A N 1
ATOM 655 C CA . LEU A 1 83 ? 9.136 -2.883 -8.177 1.00 98.50 83 LEU A CA 1
ATOM 656 C C . LEU A 1 83 ? 7.921 -3.783 -7.934 1.00 98.50 83 LEU A C 1
ATOM 658 O O . LEU A 1 83 ? 7.060 -3.435 -7.126 1.00 98.50 83 LEU A O 1
ATOM 662 N N . GLU A 1 84 ? 7.863 -4.950 -8.576 1.00 98.62 84 GLU A N 1
ATOM 663 C CA . GLU A 1 84 ? 6.798 -5.937 -8.361 1.00 98.62 84 GLU A CA 1
ATOM 664 C C . GLU A 1 84 ? 6.787 -6.434 -6.905 1.00 98.62 84 GLU A C 1
ATOM 666 O O . GLU A 1 84 ? 5.744 -6.442 -6.238 1.00 98.62 84 GLU A O 1
ATOM 671 N N . ARG A 1 85 ? 7.967 -6.765 -6.363 1.00 98.69 85 ARG A N 1
ATOM 672 C CA . ARG A 1 85 ? 8.130 -7.185 -4.964 1.00 98.69 85 ARG A CA 1
ATOM 673 C C . ARG A 1 85 ? 7.716 -6.084 -3.989 1.00 98.69 85 ARG A C 1
ATOM 675 O O . ARG A 1 85 ? 7.020 -6.368 -3.014 1.00 98.69 85 ARG A O 1
ATOM 682 N N . MET A 1 86 ? 8.154 -4.845 -4.219 1.00 98.69 86 MET A N 1
ATOM 683 C CA . MET A 1 86 ? 7.812 -3.703 -3.362 1.00 98.69 86 MET A CA 1
ATOM 684 C C . MET A 1 86 ? 6.313 -3.397 -3.405 1.00 98.69 86 MET A C 1
ATOM 686 O O . MET A 1 86 ? 5.715 -3.201 -2.347 1.00 98.69 86 MET A O 1
ATOM 690 N N . SER A 1 87 ? 5.701 -3.433 -4.592 1.00 98.56 87 SER A N 1
ATOM 691 C CA . SER A 1 87 ? 4.260 -3.215 -4.781 1.00 98.56 87 SER A CA 1
ATOM 692 C C . SER A 1 87 ? 3.440 -4.257 -4.026 1.00 98.56 87 SER A C 1
ATOM 694 O O . SER A 1 87 ? 2.559 -3.898 -3.245 1.00 98.56 87 SER A O 1
ATOM 696 N N . THR A 1 88 ? 3.794 -5.537 -4.175 1.00 98.69 88 THR A N 1
ATOM 697 C CA . THR A 1 88 ? 3.147 -6.647 -3.456 1.00 98.69 88 THR A CA 1
ATOM 698 C C . THR A 1 88 ? 3.299 -6.484 -1.943 1.00 98.69 88 THR A C 1
ATOM 700 O O . THR A 1 88 ? 2.316 -6.495 -1.206 1.00 98.69 88 THR A O 1
ATOM 703 N N . GLN A 1 89 ? 4.525 -6.235 -1.468 1.00 98.69 89 GLN A N 1
ATOM 704 C CA . GLN A 1 89 ? 4.797 -6.039 -0.043 1.00 98.69 89 GLN A CA 1
ATOM 705 C C . GLN A 1 89 ? 4.006 -4.860 0.543 1.00 98.69 89 GLN A C 1
ATOM 707 O O . GLN A 1 89 ? 3.519 -4.942 1.675 1.00 98.69 89 GLN A O 1
ATOM 712 N N . LEU A 1 90 ? 3.919 -3.745 -0.183 1.00 98.69 90 LEU A N 1
ATOM 713 C CA . LEU A 1 90 ? 3.163 -2.578 0.254 1.00 98.69 90 LEU A CA 1
ATOM 714 C C . LEU A 1 90 ? 1.666 -2.895 0.294 1.00 98.69 90 LEU A C 1
ATOM 716 O O . LEU A 1 90 ? 1.026 -2.631 1.311 1.00 98.69 90 LEU A O 1
ATOM 720 N N . PHE A 1 91 ? 1.125 -3.511 -0.757 1.00 98.56 91 PHE A N 1
ATOM 7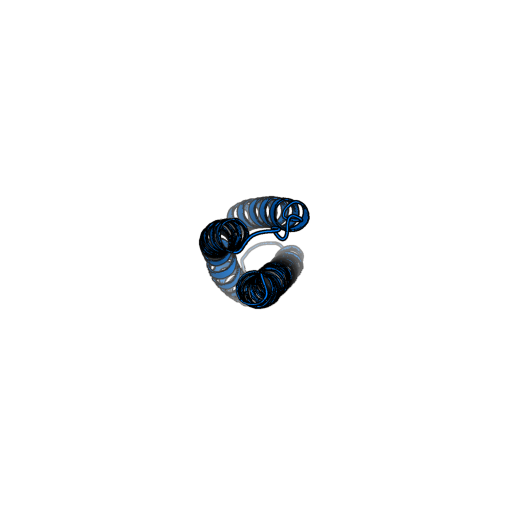21 C CA . PHE A 1 91 ? -0.277 -3.922 -0.823 1.00 98.56 91 PHE A CA 1
ATOM 722 C C . PHE A 1 91 ? -0.674 -4.836 0.347 1.00 98.56 91 PHE A C 1
ATOM 724 O O . PHE A 1 91 ? -1.671 -4.571 1.028 1.00 98.56 91 PHE A O 1
ATOM 731 N N . ASP A 1 92 ? 0.139 -5.848 0.650 1.00 98.56 92 ASP A N 1
ATOM 732 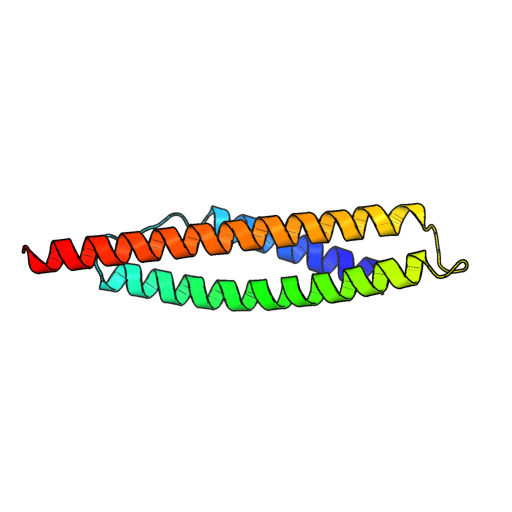C CA . ASP A 1 92 ? -0.108 -6.778 1.757 1.00 98.56 92 ASP A CA 1
ATOM 733 C C . ASP A 1 92 ? -0.127 -6.056 3.111 1.00 98.56 92 ASP A C 1
ATOM 735 O O . ASP A 1 92 ? -1.002 -6.292 3.949 1.00 98.56 92 ASP A O 1
ATOM 739 N N . ARG A 1 93 ? 0.807 -5.120 3.328 1.00 98.56 93 ARG A N 1
ATOM 740 C CA . ARG A 1 93 ? 0.872 -4.322 4.564 1.00 98.56 93 ARG A CA 1
ATOM 741 C C . ARG A 1 93 ? -0.321 -3.386 4.706 1.00 98.56 93 ARG A C 1
ATOM 743 O O . ARG A 1 93 ? -0.888 -3.300 5.795 1.00 98.56 93 ARG A O 1
ATOM 750 N N . LEU A 1 94 ? -0.720 -2.714 3.627 1.00 98.69 94 LEU A N 1
ATOM 751 C CA . LEU A 1 94 ? -1.902 -1.851 3.607 1.00 98.69 94 LEU A CA 1
ATOM 752 C C . LEU A 1 94 ? -3.169 -2.649 3.938 1.00 98.69 94 LEU A C 1
ATOM 754 O O . LEU A 1 94 ? -3.987 -2.193 4.739 1.00 98.69 94 LEU A O 1
ATOM 758 N N . THR A 1 95 ? -3.315 -3.835 3.346 1.00 98.56 95 THR A N 1
ATOM 759 C CA . THR A 1 95 ? -4.460 -4.729 3.560 1.00 98.56 95 THR A CA 1
ATOM 760 C C . THR A 1 95 ? -4.500 -5.224 5.001 1.00 98.56 95 THR A C 1
ATOM 762 O O . THR A 1 95 ? -5.484 -4.996 5.705 1.00 98.56 95 THR A O 1
ATOM 765 N N . SER A 1 96 ? -3.395 -5.789 5.492 1.00 98.38 96 SER A N 1
ATOM 766 C CA . SER A 1 96 ? -3.283 -6.294 6.865 1.00 98.38 96 SER A CA 1
ATOM 767 C C . SER A 1 96 ? -3.570 -5.215 7.916 1.00 98.38 96 SER A C 1
ATOM 769 O O . SER A 1 96 ? -4.312 -5.430 8.885 1.00 98.38 96 SER A O 1
ATOM 771 N N . ARG A 1 97 ? -3.043 -4.004 7.705 1.00 98.38 97 ARG A N 1
ATOM 772 C CA . ARG A 1 97 ? -3.277 -2.871 8.600 1.00 98.38 97 ARG A CA 1
ATOM 773 C C . ARG A 1 97 ? -4.743 -2.442 8.612 1.00 98.38 97 ARG A C 1
ATOM 775 O O . ARG A 1 97 ? -5.308 -2.221 9.686 1.00 98.38 97 ARG A O 1
ATOM 782 N N . PHE A 1 98 ? -5.363 -2.344 7.440 1.00 98.44 98 PHE A N 1
ATOM 783 C CA . PHE A 1 98 ? -6.771 -1.978 7.313 1.00 98.44 98 PHE A CA 1
ATOM 784 C C . PHE A 1 98 ? -7.698 -3.011 7.973 1.00 98.44 98 PHE A C 1
ATOM 786 O O . PHE A 1 98 ? -8.613 -2.643 8.716 1.00 98.44 98 PHE A O 1
ATOM 793 N N . GLU A 1 99 ? -7.435 -4.302 7.770 1.00 98.44 99 GLU A N 1
ATOM 794 C CA . GLU A 1 99 ? -8.170 -5.386 8.429 1.00 98.44 99 GLU A CA 1
ATOM 795 C C . GLU A 1 99 ? -8.031 -5.334 9.951 1.00 98.44 99 GLU A C 1
ATOM 797 O O . GLU A 1 99 ? -9.015 -5.513 10.669 1.00 98.44 99 GLU A O 1
ATOM 802 N N . THR A 1 100 ? -6.825 -5.059 10.452 1.00 98.38 100 THR A N 1
ATOM 803 C CA . THR A 1 100 ? -6.562 -4.932 11.892 1.00 98.38 100 THR A CA 1
ATOM 804 C C . THR A 1 100 ? -7.408 -3.821 12.513 1.00 98.38 100 THR A C 1
ATOM 806 O O . THR A 1 100 ? -8.075 -4.045 13.524 1.00 98.38 100 THR A O 1
ATOM 809 N N . LEU A 1 101 ? -7.436 -2.639 11.890 1.00 98.62 101 LEU A N 1
ATOM 810 C CA . LEU A 1 101 ? -8.261 -1.520 12.353 1.00 98.62 101 LEU A CA 1
ATOM 811 C C . LEU A 1 101 ? -9.759 -1.837 12.269 1.00 98.62 101 LEU A C 1
ATOM 813 O O . LEU A 1 101 ? -10.507 -1.507 13.183 1.00 98.62 101 LEU A O 1
ATOM 817 N N . THR A 1 102 ? -10.197 -2.523 11.213 1.00 98.25 102 THR A N 1
ATOM 818 C CA . THR A 1 102 ? -11.605 -2.921 11.051 1.00 98.25 102 THR A CA 1
ATOM 819 C C . THR A 1 102 ? -12.041 -3.880 12.162 1.00 98.25 102 THR A C 1
ATOM 821 O O . THR A 1 102 ? -13.053 -3.638 12.819 1.00 98.25 102 THR A O 1
ATOM 824 N N . LYS A 1 103 ? -11.232 -4.904 12.462 1.00 98.06 103 LYS A N 1
ATOM 825 C CA . LYS A 1 103 ? -11.476 -5.830 13.583 1.00 98.06 103 LYS A CA 1
ATOM 826 C C . LYS A 1 103 ? -11.481 -5.099 14.927 1.00 98.06 103 LYS A C 1
ATOM 828 O O . LYS A 1 103 ? -12.335 -5.363 15.769 1.00 98.06 103 LYS A O 1
ATOM 833 N N . CYS A 1 104 ? -10.557 -4.157 15.130 1.00 97.88 104 CYS A N 1
ATOM 834 C CA . CYS A 1 104 ? -10.521 -3.342 16.345 1.00 97.88 104 CYS A CA 1
ATOM 835 C C . CYS A 1 104 ? -11.805 -2.517 16.510 1.00 97.88 104 CYS A C 1
ATOM 837 O O . CYS A 1 104 ? -12.391 -2.498 17.591 1.00 97.88 104 CYS A O 1
ATOM 839 N N . ARG A 1 105 ? -12.298 -1.910 15.426 1.00 98.12 105 ARG A N 1
ATOM 840 C CA . ARG A 1 105 ? -13.541 -1.133 15.422 1.00 98.12 105 ARG A CA 1
ATOM 841 C C . ARG A 1 105 ? -14.733 -1.974 15.876 1.00 98.12 105 ARG A C 1
ATOM 843 O O . ARG A 1 105 ? -15.478 -1.549 16.753 1.00 98.12 105 ARG A O 1
ATOM 850 N N . GLU A 1 106 ? -14.888 -3.170 15.311 1.00 97.44 106 GLU A N 1
ATOM 851 C CA . GLU A 1 106 ? -15.964 -4.101 15.677 1.00 97.44 106 GLU A CA 1
ATOM 852 C C . GLU A 1 106 ? -15.912 -4.499 17.158 1.00 97.44 106 GLU A C 1
ATOM 854 O O . GLU A 1 106 ? -16.953 -4.633 17.804 1.00 97.44 106 GLU A O 1
ATOM 859 N N . LEU A 1 107 ? -14.709 -4.684 17.711 1.00 96.75 107 LEU A N 1
ATOM 860 C CA . LEU A 1 107 ? -14.525 -4.963 19.135 1.00 96.75 107 LEU A CA 1
ATOM 861 C C . LEU A 1 107 ? -14.938 -3.765 19.998 1.00 96.75 107 LEU A C 1
ATOM 863 O O . LEU A 1 107 ? -15.682 -3.952 20.961 1.00 96.75 107 LEU A O 1
ATOM 867 N N . GLN A 1 108 ? -14.521 -2.547 19.639 1.00 96.62 108 GLN A N 1
ATOM 868 C CA . GLN A 1 108 ? -14.881 -1.339 20.391 1.00 96.62 108 GLN A CA 1
ATOM 869 C C . GLN A 1 108 ? -16.391 -1.075 20.379 1.00 96.62 108 GLN A C 1
ATOM 871 O O . GLN A 1 108 ? -16.963 -0.755 21.418 1.00 96.62 108 GLN A O 1
ATOM 876 N N . GLU A 1 109 ? -17.073 -1.311 19.255 1.00 96.31 109 GLU A N 1
ATOM 877 C CA . GLU A 1 109 ? -18.537 -1.197 19.190 1.00 96.31 109 GLU A CA 1
ATOM 878 C C . GLU A 1 109 ? -19.253 -2.182 20.121 1.00 96.31 109 GLU A C 1
ATOM 880 O O . GLU A 1 109 ? -20.303 -1.862 20.681 1.00 96.31 109 GLU A O 1
ATOM 885 N N . ARG A 1 110 ? -18.718 -3.396 20.294 1.00 95.75 110 ARG A N 1
ATOM 886 C CA . ARG A 1 110 ? -19.278 -4.369 21.246 1.00 95.75 110 ARG A CA 1
ATOM 887 C C . ARG A 1 110 ? -19.044 -3.925 22.684 1.00 95.75 110 ARG A C 1
ATOM 889 O O . ARG A 1 110 ? -19.949 -4.073 23.496 1.00 95.75 110 ARG A O 1
ATOM 896 N N . ILE A 1 111 ? -17.869 -3.368 22.980 1.00 94.00 111 ILE A N 1
ATOM 897 C CA . ILE A 1 111 ? -17.521 -2.840 24.305 1.00 94.00 111 ILE A CA 1
ATOM 898 C C . ILE A 1 111 ? -18.434 -1.667 24.684 1.00 94.00 111 ILE A C 1
ATOM 900 O O . ILE A 1 111 ? -18.924 -1.622 25.806 1.00 94.00 111 ILE A O 1
ATOM 904 N N . GLU A 1 112 ? -18.701 -0.733 23.772 1.00 92.69 112 GLU A N 1
ATOM 905 C CA . GLU A 1 112 ? -19.586 0.410 24.045 1.00 92.69 112 GLU A CA 1
ATOM 906 C C . GLU A 1 112 ? -21.041 -0.006 24.304 1.00 92.69 112 GLU A C 1
ATOM 908 O O . GLU A 1 112 ? -21.714 0.633 25.100 1.00 92.69 112 GLU A O 1
ATOM 913 N N . LYS A 1 113 ? -21.517 -1.099 23.695 1.00 89.25 113 LYS A N 1
ATOM 914 C CA . LYS A 1 113 ? -22.882 -1.620 23.909 1.00 89.25 113 LYS A CA 1
ATOM 915 C C . LYS A 1 113 ? -23.089 -2.318 25.253 1.00 89.25 113 LYS A C 1
ATOM 917 O O . LYS A 1 113 ? -24.235 -2.529 25.640 1.00 89.25 113 LYS A O 1
ATOM 922 N N . VAL A 1 114 ? -22.011 -2.748 25.908 1.00 87.38 114 VAL A N 1
ATOM 923 C CA . VAL A 1 114 ? -22.062 -3.426 27.216 1.00 87.38 114 VAL A CA 1
ATOM 924 C C . VAL A 1 114 ? -21.709 -2.497 28.381 1.00 87.38 114 VAL A C 1
ATOM 926 O O . VAL A 1 114 ? -21.703 -2.950 29.524 1.00 87.38 114 VAL A O 1
ATOM 929 N N . LYS A 1 115 ? -21.391 -1.231 28.090 1.00 69.62 115 LYS A N 1
ATOM 930 C CA . LYS A 1 115 ? -21.249 -0.155 29.076 1.00 69.62 115 LYS A CA 1
ATOM 931 C C . LYS A 1 115 ? -22.609 0.466 29.373 1.00 69.62 115 LYS A C 1
ATOM 933 O O . LYS A 1 115 ? -22.811 0.823 30.552 1.00 69.62 115 LYS A O 1
#

Solvent-accessible s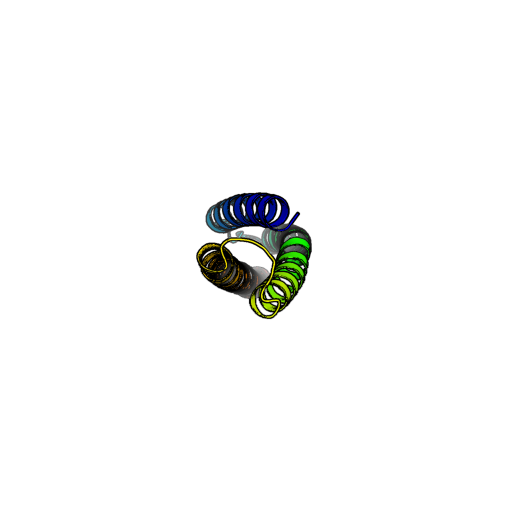urface area (backbone atoms only — not comparable to full-atom values): 6412 Å² total; per-residue (Å²): 102,73,71,59,56,47,53,55,49,52,54,50,48,55,51,51,51,50,52,60,68,67,66,70,84,53,64,93,43,50,71,49,21,53,49,54,51,52,54,49,54,53,50,50,55,58,51,46,57,54,41,57,52,44,55,54,49,35,55,51,44,54,53,46,67,72,40,96,82,65,74,75,56,86,61,47,60,62,52,39,56,47,52,53,52,52,42,52,56,44,51,54,51,54,49,55,50,51,51,50,37,51,54,45,31,58,51,34,53,54,53,63,75,76,106

Sequence (115 aa):
MFEQDFKDLQSNFDCHLKTICEMTEVGETVARVDTLLREMKAFQKICKSDIDRAEELIVTGQQLLSSRHHGPLDCVQPKCSELERMSTQLFDRLTSRFETLTKCRELQERIEKVK